Protein AF-A0A524FBG8-F1 (afdb_monomer)

Sequence (102 aa):
MMDGGIIAGANGILPAYAGAKGFAPGICLLAETIPLPMMSLDPRASKALVKILKEYFKIDMAFEELDKKIKEMQGVFDSFKKQADYFMKGAQEDQGPDSYFR

Solvent-accessible surface area (backbone atoms only — not comparable to full-atom values): 6505 Å² total; per-residue (Å²): 130,86,94,75,88,83,65,72,64,67,71,27,50,52,22,53,50,31,37,76,68,69,76,43,86,46,71,73,89,83,62,80,69,83,92,42,98,91,48,95,71,58,49,61,35,51,48,57,54,51,50,52,51,29,64,73,70,65,54,92,76,84,56,66,70,50,51,49,52,41,52,53,52,48,53,53,51,54,51,50,51,53,51,52,52,49,56,58,51,63,66,62,71,76,73,68,86,81,83,81,88,132

Radius of gyration: 23.28 Å; Cα contacts (8 Å, |Δi|>4): 44; chains: 1; bounding box: 42×63×59 Å

Structure (mmCIF, N/CA/C/O backbone):
data_AF-A0A524FBG8-F1
#
_entry.id   AF-A0A524FBG8-F1
#
loop_
_atom_site.group_PDB
_atom_site.id
_atom_site.type_symbol
_atom_site.label_atom_id
_atom_site.label_alt_id
_atom_site.label_comp_id
_atom_site.label_asym_id
_atom_site.label_entity_id
_atom_site.label_seq_id
_atom_site.pdbx_PDB_ins_code
_atom_site.Cartn_x
_atom_site.Cartn_y
_atom_site.Cartn_z
_atom_site.occupancy
_atom_site.B_iso_or_equiv
_atom_site.auth_seq_id
_atom_site.auth_comp_id
_atom_site.auth_asym_id
_atom_site.auth_atom_id
_atom_site.pdbx_PDB_model_num
ATOM 1 N N . MET A 1 1 ? -4.421 6.148 -13.205 1.00 63.94 1 MET A N 1
ATOM 2 C CA . MET A 1 1 ? -2.965 6.347 -13.022 1.00 63.94 1 MET A CA 1
ATOM 3 C C . MET A 1 1 ? -2.781 7.676 -12.306 1.00 63.94 1 MET A C 1
ATOM 5 O O . MET A 1 1 ? -3.729 8.445 -12.295 1.00 63.94 1 MET A O 1
ATOM 9 N N . MET A 1 2 ? -1.646 7.918 -11.648 1.0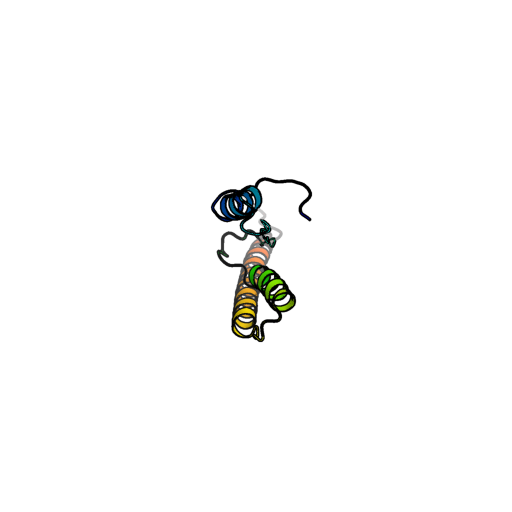0 76.62 2 MET A N 1
ATOM 10 C CA . MET A 1 2 ? -1.381 9.225 -11.034 1.00 76.62 2 MET A CA 1
ATOM 11 C C . MET A 1 2 ? -1.054 10.234 -12.146 1.00 76.62 2 MET A C 1
ATOM 13 O O . MET A 1 2 ? -0.172 9.956 -12.954 1.00 76.62 2 MET A O 1
ATOM 17 N N . ASP A 1 3 ? -1.760 11.367 -12.196 1.00 79.06 3 ASP A N 1
ATOM 18 C CA . ASP A 1 3 ? -1.669 12.338 -13.305 1.00 79.06 3 ASP A CA 1
ATOM 19 C C . ASP A 1 3 ? -0.498 13.336 -13.169 1.00 79.06 3 ASP A C 1
ATOM 21 O O . ASP A 1 3 ? -0.232 14.125 -14.074 1.00 79.06 3 ASP A O 1
ATOM 25 N N . GLY A 1 4 ? 0.239 13.299 -12.053 1.00 82.88 4 GLY A N 1
ATOM 26 C CA . GLY A 1 4 ? 1.438 14.109 -11.828 1.00 82.88 4 GLY A CA 1
ATOM 27 C C . GLY A 1 4 ? 1.993 13.966 -10.409 1.00 82.88 4 GLY A C 1
ATOM 28 O O . GLY A 1 4 ? 1.249 13.667 -9.479 1.00 82.88 4 GLY A O 1
ATOM 29 N N . GLY A 1 5 ? 3.304 14.162 -10.240 1.00 88.50 5 GLY A N 1
ATOM 30 C CA . GLY A 1 5 ? 4.006 14.074 -8.952 1.00 88.50 5 GLY A CA 1
ATOM 31 C C . GLY A 1 5 ? 5.391 13.428 -9.065 1.00 88.50 5 GLY A C 1
ATOM 32 O O . GLY A 1 5 ? 5.721 12.823 -10.083 1.00 88.50 5 GLY A O 1
ATOM 33 N N . ILE A 1 6 ? 6.210 13.557 -8.017 1.00 90.50 6 ILE A N 1
ATOM 34 C CA . ILE A 1 6 ? 7.527 12.907 -7.920 1.00 90.50 6 ILE A CA 1
ATOM 35 C C . ILE A 1 6 ? 7.503 11.937 -6.742 1.00 90.50 6 ILE A C 1
ATOM 37 O O . ILE A 1 6 ? 7.241 12.335 -5.608 1.00 90.50 6 ILE A O 1
ATOM 41 N N . ILE A 1 7 ? 7.817 10.668 -7.006 1.00 93.62 7 ILE A N 1
ATOM 42 C CA . ILE A 1 7 ? 8.015 9.657 -5.963 1.00 93.62 7 ILE A CA 1
ATOM 43 C C . ILE A 1 7 ? 9.498 9.661 -5.591 1.00 93.62 7 ILE A C 1
ATOM 45 O O . ILE A 1 7 ? 10.350 9.316 -6.408 1.00 93.62 7 ILE A O 1
ATOM 49 N N . ALA A 1 8 ? 9.813 10.062 -4.361 1.00 94.19 8 ALA A N 1
ATOM 50 C CA . ALA A 1 8 ? 11.178 10.068 -3.843 1.00 94.19 8 ALA A CA 1
ATOM 51 C C . ALA A 1 8 ? 11.528 8.763 -3.099 1.00 94.19 8 ALA A C 1
ATOM 53 O O . ALA A 1 8 ? 10.658 7.973 -2.727 1.00 94.19 8 ALA A O 1
ATOM 54 N N . GLY A 1 9 ? 12.824 8.547 -2.855 1.00 96.12 9 GLY A N 1
ATOM 55 C CA . GLY A 1 9 ? 13.335 7.388 -2.118 1.00 96.12 9 GLY A CA 1
ATOM 56 C C . GLY A 1 9 ? 13.320 6.086 -2.925 1.00 96.12 9 GLY A C 1
ATOM 57 O O . GLY A 1 9 ? 13.261 6.089 -4.156 1.00 96.12 9 GLY A O 1
ATOM 58 N N . ALA A 1 10 ? 13.383 4.951 -2.222 1.00 95.88 10 ALA A N 1
ATOM 59 C CA . ALA A 1 10 ? 13.477 3.630 -2.849 1.00 95.88 10 ALA A CA 1
ATOM 60 C C . ALA A 1 10 ? 12.300 3.343 -3.798 1.00 95.88 10 ALA A C 1
ATOM 62 O O . ALA A 1 10 ? 12.506 2.820 -4.890 1.00 95.88 10 ALA A O 1
ATOM 63 N N . ASN A 1 11 ? 11.090 3.767 -3.426 1.00 95.12 11 ASN A N 1
ATOM 64 C CA . ASN A 1 11 ? 9.874 3.558 -4.214 1.00 95.12 11 ASN A CA 1
ATOM 65 C C . ASN A 1 11 ? 9.854 4.341 -5.536 1.00 95.12 11 ASN A C 1
ATOM 67 O O . ASN A 1 11 ? 9.085 3.984 -6.420 1.00 95.12 11 ASN A O 1
ATOM 71 N N . GLY A 1 12 ? 10.687 5.374 -5.688 1.00 94.75 12 GLY A N 1
ATOM 72 C CA . GLY A 1 12 ? 10.906 6.045 -6.971 1.00 94.75 12 GLY A CA 1
ATOM 73 C C . GLY A 1 12 ? 12.060 5.428 -7.757 1.00 94.75 12 GLY A C 1
ATOM 74 O O . GLY A 1 12 ? 11.930 5.142 -8.946 1.00 94.75 12 GLY A O 1
ATOM 75 N N . ILE A 1 13 ? 13.186 5.177 -7.080 1.00 95.94 13 ILE A N 1
ATOM 76 C CA . ILE A 1 13 ? 14.423 4.704 -7.719 1.00 95.94 13 ILE A CA 1
ATOM 77 C C . ILE A 1 13 ? 14.266 3.284 -8.270 1.00 95.94 13 ILE A C 1
ATOM 79 O O . ILE A 1 13 ? 14.651 3.032 -9.410 1.00 95.94 13 ILE A O 1
ATOM 83 N N . LEU A 1 14 ? 13.705 2.359 -7.487 1.00 95.69 14 LEU A N 1
ATOM 84 C CA . LEU A 1 14 ? 13.585 0.951 -7.870 1.00 95.69 14 LEU A CA 1
ATOM 85 C C . LEU A 1 14 ? 12.767 0.751 -9.156 1.00 95.69 14 LEU A C 1
ATOM 87 O O . LEU A 1 14 ? 13.306 0.153 -10.089 1.00 95.69 14 LEU A O 1
ATOM 91 N N . PRO A 1 15 ? 11.519 1.253 -9.272 1.00 94.81 15 PRO A N 1
ATOM 92 C CA . PRO A 1 15 ? 10.751 1.079 -10.500 1.00 94.81 15 PRO A CA 1
ATOM 93 C C . PRO A 1 15 ? 11.364 1.839 -11.679 1.00 94.81 15 PRO A C 1
ATOM 95 O O . PRO A 1 15 ? 11.412 1.289 -12.778 1.00 94.81 15 PRO A O 1
ATOM 98 N N . ALA A 1 16 ? 11.893 3.050 -11.470 1.00 93.94 16 ALA A N 1
ATOM 99 C CA . ALA A 1 16 ? 12.543 3.805 -12.541 1.00 93.94 16 ALA A CA 1
ATOM 100 C C . ALA A 1 16 ? 13.757 3.052 -13.106 1.00 93.94 16 ALA A C 1
ATOM 102 O O . ALA A 1 16 ? 13.892 2.909 -14.321 1.00 93.94 16 ALA A O 1
ATOM 103 N N . TYR A 1 17 ? 14.612 2.519 -12.231 1.00 95.75 17 TYR A N 1
ATOM 104 C CA . TYR A 1 17 ? 15.792 1.760 -12.632 1.00 95.75 17 TYR A CA 1
ATOM 105 C C . TYR A 1 17 ? 15.421 0.429 -13.297 1.00 95.75 17 TYR A C 1
ATOM 107 O O . TYR A 1 17 ? 15.933 0.122 -14.374 1.00 95.75 17 TYR A O 1
ATOM 115 N N . ALA A 1 18 ? 14.506 -0.340 -12.698 1.00 96.06 18 ALA A N 1
ATOM 116 C CA . ALA A 1 18 ? 14.061 -1.619 -13.247 1.00 96.06 18 ALA A CA 1
ATOM 117 C C . ALA A 1 18 ? 13.416 -1.458 -14.633 1.00 96.06 18 ALA A C 1
ATOM 119 O O . ALA A 1 18 ? 13.742 -2.219 -15.547 1.00 96.06 18 ALA A O 1
ATOM 120 N N . GLY A 1 19 ? 12.573 -0.432 -14.802 1.00 93.75 19 GLY A N 1
ATOM 121 C CA . GLY A 1 19 ? 11.943 -0.100 -16.077 1.00 93.75 19 GLY A CA 1
ATOM 122 C C . GLY A 1 19 ? 12.953 0.367 -17.126 1.00 93.75 19 GLY A C 1
ATOM 123 O O . GLY A 1 19 ? 12.960 -0.152 -18.238 1.00 93.75 19 GLY A O 1
ATOM 124 N N . ALA A 1 20 ? 13.864 1.279 -16.766 1.00 94.56 20 ALA A N 1
ATOM 125 C CA . ALA A 1 20 ? 14.882 1.799 -17.684 1.00 94.56 20 ALA A CA 1
ATOM 126 C C . ALA A 1 20 ? 15.890 0.732 -18.147 1.00 94.56 20 ALA A C 1
ATOM 128 O O . ALA A 1 20 ? 16.459 0.847 -19.232 1.00 94.56 20 ALA A O 1
ATOM 129 N N . LYS A 1 21 ? 16.134 -0.297 -17.328 1.00 96.19 21 LYS A N 1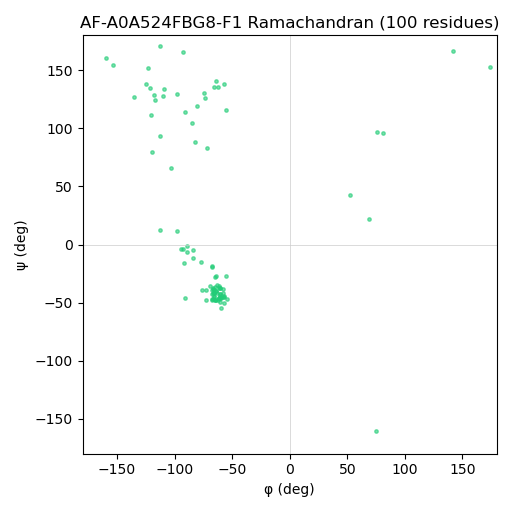
ATOM 130 C CA . LYS A 1 21 ? 17.022 -1.421 -17.663 1.00 96.19 21 LYS A CA 1
ATOM 131 C C . LYS A 1 21 ? 16.304 -2.615 -18.292 1.00 96.19 21 LYS A C 1
ATOM 133 O O . LYS A 1 21 ? 16.975 -3.562 -18.685 1.00 96.19 21 LYS A O 1
ATOM 138 N N . GLY A 1 22 ? 14.976 -2.577 -18.405 1.00 93.69 22 GLY A N 1
ATOM 139 C CA . GLY A 1 22 ? 14.192 -3.676 -18.969 1.00 93.69 22 GLY A CA 1
ATOM 140 C C . GLY A 1 22 ? 14.169 -4.936 -18.098 1.00 93.69 22 GLY A C 1
ATOM 141 O O . GLY A 1 22 ? 13.911 -6.018 -18.615 1.00 93.69 22 GLY A O 1
ATOM 142 N N . PHE A 1 23 ? 14.439 -4.822 -16.793 1.00 93.94 23 PHE A N 1
ATOM 143 C CA . PHE A 1 23 ? 14.398 -5.968 -15.875 1.00 93.94 23 PHE A CA 1
ATOM 144 C C . PHE A 1 23 ? 12.966 -6.372 -15.521 1.00 93.94 23 PHE A C 1
ATOM 146 O O . PHE A 1 23 ? 12.662 -7.557 -15.420 1.00 93.94 23 PHE A O 1
ATOM 153 N N . ALA A 1 24 ? 12.093 -5.385 -15.324 1.00 91.00 24 ALA A N 1
ATOM 154 C CA . ALA A 1 24 ? 10.675 -5.575 -15.049 1.00 91.00 24 ALA A CA 1
ATOM 155 C C . ALA A 1 24 ? 9.899 -4.287 -15.376 1.00 91.00 24 ALA A C 1
ATOM 157 O O . ALA A 1 24 ? 10.498 -3.206 -15.395 1.00 91.00 24 ALA A O 1
ATOM 158 N N . PRO A 1 25 ? 8.570 -4.361 -15.578 1.00 88.12 25 PRO A N 1
ATOM 159 C CA . PRO A 1 25 ? 7.720 -3.177 -15.591 1.00 88.12 25 PRO A CA 1
ATOM 160 C C . PRO A 1 25 ? 7.895 -2.392 -14.283 1.00 88.12 25 PRO A C 1
ATOM 162 O O . PRO A 1 25 ? 7.592 -2.889 -13.199 1.00 88.12 25 PRO A O 1
ATOM 165 N N . GLY A 1 26 ? 8.423 -1.173 -14.382 1.00 91.00 26 GLY A N 1
ATOM 166 C CA . GLY A 1 26 ? 8.685 -0.297 -13.244 1.00 91.00 26 GLY A CA 1
ATOM 167 C C . GLY A 1 26 ? 7.399 0.264 -12.647 1.00 91.00 26 GLY A C 1
ATOM 168 O O . GLY A 1 26 ? 7.005 1.376 -12.985 1.00 91.00 26 GLY A O 1
ATOM 169 N N . ILE A 1 27 ? 6.740 -0.498 -11.775 1.00 91.12 27 ILE A N 1
ATOM 170 C CA . ILE A 1 27 ? 5.451 -0.129 -11.177 1.00 91.12 27 ILE A CA 1
ATOM 171 C C . ILE A 1 27 ? 5.635 0.202 -9.694 1.00 91.12 27 ILE A C 1
ATOM 173 O O . ILE A 1 27 ? 6.271 -0.543 -8.952 1.00 91.12 27 ILE A O 1
ATOM 177 N N . CYS A 1 28 ? 5.032 1.307 -9.257 1.00 93.44 28 CYS A N 1
ATOM 178 C CA . CYS A 1 28 ? 4.884 1.662 -7.849 1.00 93.44 28 CYS A CA 1
ATOM 179 C C . CYS A 1 28 ? 3.393 1.716 -7.504 1.00 93.44 28 CYS A C 1
ATOM 181 O O . CYS A 1 28 ? 2.626 2.376 -8.206 1.00 93.44 28 CYS A O 1
ATOM 183 N N . LEU A 1 29 ? 2.983 1.028 -6.436 1.00 94.56 29 LEU A N 1
ATOM 184 C CA . LEU A 1 29 ? 1.633 1.146 -5.891 1.00 94.56 29 LEU A CA 1
ATOM 185 C C . LEU A 1 29 ? 1.656 2.113 -4.711 1.00 94.56 29 LEU A C 1
ATOM 187 O O . LEU A 1 29 ? 2.464 1.964 -3.796 1.00 94.56 29 LEU A O 1
ATOM 191 N N . LEU A 1 30 ? 0.746 3.079 -4.729 1.00 94.19 30 LEU A N 1
ATOM 192 C CA . LEU A 1 30 ? 0.587 4.074 -3.679 1.00 94.19 30 LEU A CA 1
ATOM 193 C C . LEU A 1 30 ? -0.859 4.048 -3.193 1.00 94.19 30 LEU A C 1
ATOM 195 O O . LEU A 1 30 ? -1.784 3.938 -3.996 1.00 94.19 30 LEU A O 1
ATOM 199 N N . ALA A 1 31 ? -1.037 4.146 -1.880 1.00 93.81 31 ALA A N 1
ATOM 200 C CA . ALA A 1 31 ? -2.330 4.357 -1.252 1.00 93.81 31 ALA A CA 1
ATOM 201 C C . ALA A 1 31 ? -2.260 5.647 -0.442 1.00 93.81 31 ALA A C 1
ATOM 203 O O . ALA A 1 31 ? -1.283 5.883 0.272 1.00 93.81 31 ALA A O 1
ATOM 204 N N . GLU A 1 32 ? -3.288 6.478 -0.570 1.00 90.88 32 GLU A N 1
ATOM 205 C CA . GLU A 1 32 ? -3.435 7.659 0.270 1.00 90.88 32 GLU A CA 1
ATOM 206 C C . GLU A 1 32 ? -3.624 7.232 1.729 1.00 90.88 32 GLU A C 1
ATOM 208 O O . GLU A 1 32 ? -4.297 6.242 2.023 1.00 90.88 32 GLU A O 1
ATOM 213 N N . THR A 1 33 ? -3.006 7.982 2.638 1.00 90.50 33 THR A N 1
ATOM 214 C CA . THR A 1 33 ? -3.065 7.761 4.085 1.00 90.50 33 THR A CA 1
ATOM 215 C C . THR A 1 33 ? -3.590 9.016 4.756 1.00 90.50 33 THR A C 1
ATOM 217 O O . THR A 1 33 ? -3.366 10.126 4.268 1.00 90.50 33 THR A O 1
ATOM 220 N N . ILE A 1 34 ? -4.244 8.861 5.904 1.00 83.25 34 ILE A N 1
ATOM 221 C CA . ILE A 1 34 ? -4.679 10.012 6.698 1.00 83.25 34 ILE A CA 1
ATOM 222 C C . ILE A 1 34 ? -3.476 10.532 7.508 1.00 83.25 34 ILE A C 1
ATOM 224 O O . ILE A 1 34 ? -2.930 9.780 8.319 1.00 83.25 34 ILE A O 1
ATOM 228 N N . PRO A 1 35 ? -3.037 11.792 7.324 1.00 76.06 35 PRO A N 1
ATOM 229 C CA . PRO A 1 35 ? -1.890 12.335 8.040 1.00 76.06 35 PRO A CA 1
ATOM 230 C C . PRO A 1 35 ? -2.323 12.806 9.430 1.00 76.06 35 PRO A C 1
ATOM 232 O O . PRO A 1 35 ? -2.700 13.960 9.629 1.00 76.06 35 PRO A O 1
ATOM 235 N N . LEU A 1 36 ? -2.298 11.900 10.404 1.00 75.00 36 LEU A N 1
ATOM 236 C CA . LEU A 1 36 ? -2.651 12.213 11.786 1.00 75.00 36 LEU A CA 1
ATOM 237 C C . LEU A 1 36 ? -1.405 12.166 12.670 1.00 75.00 36 LEU A C 1
ATOM 239 O O . LEU A 1 36 ? -0.738 11.136 12.695 1.00 75.00 36 LEU A O 1
ATOM 243 N N . PRO A 1 37 ? -1.117 13.216 13.465 1.00 68.50 37 PRO A N 1
ATOM 244 C CA . PRO A 1 37 ? 0.079 13.271 14.315 1.00 68.50 37 PRO A CA 1
ATOM 245 C C . PRO A 1 37 ? 0.222 12.087 15.283 1.00 68.50 37 PRO A C 1
ATOM 247 O O . PRO A 1 37 ? 1.325 11.733 15.683 1.00 68.50 37 PRO A O 1
ATOM 250 N N . MET A 1 38 ? -0.903 11.478 15.660 1.00 69.56 38 MET A N 1
ATOM 251 C CA . MET A 1 38 ? -0.988 10.368 16.613 1.00 69.56 38 MET A CA 1
ATOM 252 C C . MET A 1 38 ? -1.000 8.987 15.946 1.00 69.56 38 MET A C 1
ATOM 254 O O . MET A 1 38 ? -1.008 7.976 16.645 1.00 69.56 38 MET A O 1
ATOM 258 N N . MET A 1 39 ? -1.020 8.922 14.610 1.00 69.94 39 MET A N 1
ATOM 259 C CA . MET A 1 39 ? -0.975 7.668 13.862 1.00 69.94 39 MET A CA 1
ATOM 260 C C . MET A 1 39 ? 0.231 7.637 12.940 1.00 69.94 39 MET A C 1
ATOM 262 O O . MET A 1 39 ? 0.295 8.325 11.928 1.00 69.94 39 MET A O 1
ATOM 266 N N . SER A 1 40 ? 1.169 6.758 13.273 1.00 73.50 40 SER A N 1
ATOM 267 C CA . SER A 1 40 ? 2.284 6.397 12.400 1.00 73.50 40 SER A CA 1
ATOM 268 C C . SER A 1 40 ? 1.920 5.312 11.382 1.00 73.50 40 SER A C 1
ATOM 270 O O . SER A 1 40 ? 2.696 5.047 10.468 1.00 73.50 40 SER A O 1
ATOM 272 N N . LEU A 1 41 ? 0.763 4.660 11.542 1.00 83.12 41 LEU A N 1
ATOM 273 C CA . LEU A 1 41 ? 0.358 3.486 10.773 1.00 83.12 41 LEU A CA 1
ATOM 274 C C . LEU A 1 41 ? -1.097 3.603 10.315 1.00 83.12 41 LEU A C 1
ATOM 276 O O . LEU A 1 41 ? -1.995 3.754 11.139 1.00 83.12 41 LEU A O 1
ATOM 280 N N . ASP A 1 42 ? -1.315 3.427 9.010 1.00 90.50 42 ASP A N 1
ATOM 281 C CA . ASP A 1 42 ? -2.637 3.275 8.397 1.00 90.50 42 ASP A CA 1
ATOM 282 C C . ASP A 1 42 ? -2.801 1.842 7.838 1.00 90.50 42 ASP A C 1
ATOM 284 O O . ASP A 1 42 ? -2.396 1.529 6.705 1.00 90.50 42 ASP A O 1
ATOM 288 N N . PRO A 1 43 ? -3.369 0.912 8.630 1.00 92.88 43 PRO A N 1
ATOM 289 C CA . PRO A 1 43 ? -3.634 -0.446 8.176 1.00 92.88 43 PRO A CA 1
ATOM 290 C C . PRO A 1 43 ? -4.716 -0.513 7.086 1.00 92.88 43 PRO A C 1
ATOM 292 O O . PRO A 1 43 ? -4.747 -1.502 6.351 1.00 92.88 43 PRO A O 1
ATOM 295 N N . ARG A 1 44 ? -5.573 0.510 6.918 1.00 92.81 44 ARG A N 1
ATOM 296 C CA . ARG A 1 44 ? -6.564 0.542 5.824 1.00 92.81 44 ARG A CA 1
ATOM 297 C C . ARG A 1 44 ? -5.877 0.796 4.489 1.00 92.81 44 ARG A C 1
ATOM 299 O O . ARG A 1 44 ? -6.108 0.031 3.550 1.00 92.81 44 ARG A O 1
ATOM 306 N N . ALA A 1 45 ? -4.996 1.795 4.431 1.00 94.56 45 ALA A N 1
ATOM 307 C CA . ALA A 1 45 ? -4.173 2.073 3.254 1.00 94.56 45 ALA A CA 1
ATOM 308 C C . ALA A 1 45 ? -3.339 0.840 2.867 1.00 94.56 45 ALA A C 1
ATOM 310 O O . ALA A 1 45 ? -3.333 0.410 1.712 1.00 94.56 45 ALA A O 1
ATOM 311 N N . SER A 1 46 ? -2.726 0.189 3.860 1.00 94.56 46 SER A N 1
ATOM 312 C CA . SER A 1 46 ? -1.953 -1.041 3.647 1.00 94.56 46 SER A CA 1
ATOM 313 C C . SER A 1 46 ? -2.822 -2.183 3.098 1.00 94.56 46 SER A C 1
ATOM 315 O O . SER A 1 46 ? -2.444 -2.837 2.124 1.00 94.56 46 SER A O 1
A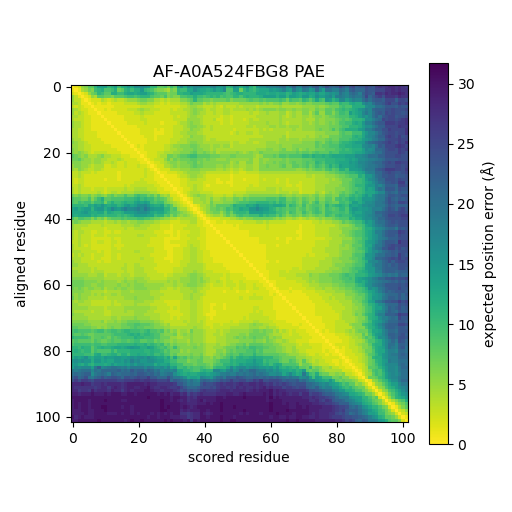TOM 317 N N . LYS A 1 47 ? -4.016 -2.409 3.669 1.00 96.12 47 LYS A N 1
ATOM 318 C CA . LYS A 1 47 ? -4.949 -3.448 3.202 1.00 96.12 47 LYS A CA 1
ATOM 319 C C . LYS A 1 47 ? -5.386 -3.223 1.752 1.00 96.12 47 LYS A C 1
ATOM 321 O O . LYS A 1 47 ? -5.512 -4.199 1.014 1.00 96.12 47 LYS A O 1
ATOM 326 N N . ALA A 1 48 ? -5.589 -1.973 1.330 1.00 96.12 48 ALA A N 1
ATOM 327 C CA . ALA A 1 48 ? -5.946 -1.652 -0.052 1.00 96.12 48 ALA A CA 1
ATOM 328 C C . ALA A 1 48 ? -4.864 -2.114 -1.044 1.00 96.12 48 ALA A C 1
ATOM 330 O O . ALA A 1 48 ? -5.182 -2.769 -2.038 1.00 96.12 48 ALA A O 1
ATOM 331 N N . LEU A 1 49 ? -3.589 -1.864 -0.730 1.00 96.56 49 LEU A N 1
ATOM 332 C CA . LEU A 1 49 ? -2.461 -2.319 -1.548 1.00 96.56 49 LEU A CA 1
ATOM 333 C C . LEU A 1 49 ? -2.358 -3.847 -1.583 1.00 96.56 49 LEU A C 1
ATOM 335 O O . LEU A 1 49 ? -2.252 -4.439 -2.657 1.00 96.56 49 LEU A O 1
ATOM 339 N N . VAL A 1 50 ? -2.437 -4.500 -0.419 1.00 96.31 50 VAL A N 1
ATOM 340 C CA . VAL A 1 50 ? -2.340 -5.967 -0.330 1.00 96.31 50 VAL A CA 1
ATOM 341 C C . VAL A 1 50 ? -3.498 -6.641 -1.062 1.00 96.31 50 VAL A C 1
ATOM 343 O O . VAL A 1 50 ? -3.288 -7.670 -1.695 1.00 96.31 50 VAL A O 1
ATOM 346 N N . LYS A 1 51 ? -4.705 -6.062 -1.047 1.00 96.94 51 LYS A N 1
ATOM 347 C CA . LYS A 1 51 ? -5.848 -6.584 -1.808 1.00 96.94 51 LYS A CA 1
ATOM 348 C C . LYS A 1 51 ? -5.571 -6.612 -3.313 1.00 96.94 51 LYS A C 1
ATOM 350 O O . LYS A 1 51 ? -5.805 -7.642 -3.940 1.00 96.94 51 LYS A O 1
ATOM 355 N N . ILE A 1 52 ? -5.016 -5.534 -3.866 1.00 96.19 52 ILE A N 1
ATOM 356 C CA . ILE A 1 52 ? -4.641 -5.471 -5.288 1.00 96.19 52 ILE A CA 1
ATOM 357 C C . ILE A 1 52 ? -3.584 -6.535 -5.605 1.00 96.19 52 ILE A C 1
ATOM 359 O O . ILE A 1 52 ? -3.722 -7.273 -6.578 1.00 96.19 52 ILE A O 1
ATOM 363 N N . LEU A 1 53 ? -2.552 -6.657 -4.764 1.00 95.88 53 LEU A N 1
ATOM 364 C CA . LEU A 1 53 ? -1.497 -7.659 -4.945 1.00 95.88 53 LEU A CA 1
ATOM 365 C C . LEU A 1 53 ? -2.042 -9.089 -4.850 1.00 95.88 53 LEU A C 1
ATOM 367 O O . LEU A 1 53 ? -1.680 -9.935 -5.665 1.00 95.88 53 LEU A O 1
ATOM 371 N N . LYS A 1 54 ? -2.944 -9.348 -3.897 1.00 96.69 54 LYS A N 1
ATOM 372 C CA . LYS A 1 54 ? -3.618 -10.637 -3.731 1.00 96.69 54 LYS A CA 1
ATOM 373 C C . LYS A 1 54 ? -4.362 -11.030 -5.004 1.00 96.69 54 LYS A C 1
ATOM 375 O O . LYS A 1 54 ? -4.193 -12.148 -5.481 1.00 96.69 54 LYS A O 1
ATOM 380 N N . GLU A 1 55 ? -5.171 -10.123 -5.545 1.00 96.94 55 GLU A N 1
ATOM 381 C CA . GLU A 1 55 ? -5.958 -10.360 -6.760 1.00 96.94 55 GLU A CA 1
ATOM 382 C C . GLU A 1 55 ? -5.055 -10.546 -7.987 1.00 96.94 55 GLU A C 1
ATOM 384 O O . GLU A 1 55 ? -5.240 -11.495 -8.750 1.00 96.94 55 GLU A O 1
ATOM 389 N N . TYR A 1 56 ? -4.037 -9.695 -8.139 1.00 95.19 56 TYR A N 1
ATOM 390 C CA . TYR A 1 56 ? -3.111 -9.732 -9.271 1.00 95.19 56 TYR A CA 1
ATOM 391 C C . TYR A 1 56 ? -2.280 -11.022 -9.312 1.00 95.19 56 TYR A C 1
ATOM 393 O O . TYR A 1 56 ? -2.189 -11.676 -10.351 1.00 95.19 56 TYR A O 1
ATOM 401 N N . PHE A 1 57 ? -1.704 -11.418 -8.176 1.00 96.19 57 PHE A N 1
ATOM 402 C CA . PHE A 1 57 ? -0.872 -12.619 -8.072 1.00 96.19 57 PHE A CA 1
ATOM 403 C C . PHE A 1 57 ? -1.665 -13.887 -7.737 1.00 96.19 57 PHE A C 1
ATOM 405 O O . PHE A 1 57 ? -1.075 -14.962 -7.654 1.00 96.19 57 PHE A O 1
ATOM 412 N N . LYS A 1 58 ? -2.989 -13.779 -7.560 1.00 97.12 58 LYS A N 1
ATOM 413 C CA . LYS A 1 58 ? -3.876 -14.879 -7.143 1.00 97.12 58 LYS A CA 1
ATOM 414 C C . LYS A 1 58 ? -3.378 -15.582 -5.875 1.00 97.12 58 LYS A C 1
ATOM 416 O O . LYS A 1 58 ? -3.385 -16.807 -5.787 1.00 97.12 58 LYS A O 1
ATOM 421 N N . ILE A 1 59 ? -2.918 -14.795 -4.905 1.00 97.44 59 ILE A N 1
ATOM 422 C CA . ILE A 1 59 ? -2.400 -15.307 -3.634 1.00 97.44 59 ILE A CA 1
ATOM 423 C C . ILE A 1 59 ? -3.580 -15.763 -2.776 1.00 97.44 59 ILE A C 1
ATOM 425 O O . ILE A 1 59 ? -4.529 -15.004 -2.564 1.00 97.44 59 ILE A O 1
ATOM 429 N N . ASP A 1 60 ? -3.505 -16.978 -2.240 1.00 96.25 60 ASP A N 1
ATOM 430 C CA . ASP A 1 60 ? -4.428 -17.410 -1.198 1.0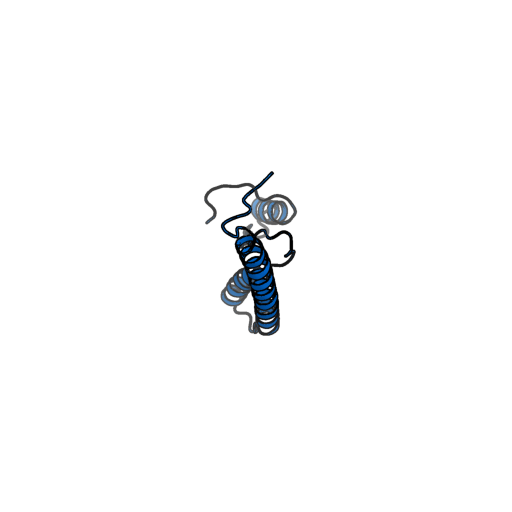0 96.25 60 ASP A CA 1
ATOM 431 C C . ASP A 1 60 ? -3.913 -16.954 0.168 1.00 96.25 60 ASP A C 1
ATOM 433 O O . ASP A 1 60 ? -2.926 -17.456 0.700 1.00 96.25 60 ASP A O 1
ATOM 437 N N . MET A 1 61 ? -4.548 -15.915 0.694 1.00 94.12 61 MET A N 1
ATOM 438 C CA . MET A 1 61 ? -4.255 -15.357 2.006 1.00 94.12 61 MET A CA 1
ATOM 439 C C . MET A 1 61 ? -5.496 -14.677 2.553 1.00 94.12 61 MET A C 1
ATOM 441 O O . MET A 1 61 ? -6.329 -14.177 1.792 1.00 94.12 61 MET A O 1
ATOM 445 N N . ALA A 1 62 ? -5.597 -14.577 3.865 1.00 96.06 62 ALA A N 1
ATOM 446 C CA . ALA A 1 62 ? -6.689 -13.876 4.507 1.00 96.06 62 ALA A CA 1
ATOM 447 C C . ALA A 1 62 ? -6.196 -12.597 5.213 1.00 96.06 62 ALA A C 1
ATOM 449 O O . ALA A 1 62 ? -5.002 -12.284 5.203 1.00 96.06 62 ALA A O 1
ATOM 450 N N . PHE A 1 63 ? -7.131 -11.766 5.677 1.00 96.94 63 PHE A N 1
ATOM 451 C CA . PHE A 1 63 ? -6.858 -10.391 6.121 1.00 96.94 63 PHE A CA 1
ATOM 452 C C . PHE A 1 63 ? -7.061 -10.185 7.626 1.00 96.94 63 PHE A C 1
ATOM 454 O O . PHE A 1 63 ? -7.077 -9.042 8.073 1.00 96.94 63 PHE A O 1
ATOM 461 N N . GLU A 1 64 ? -7.199 -11.249 8.413 1.00 97.25 64 GLU A N 1
ATOM 462 C CA . GLU A 1 64 ? -7.626 -11.211 9.817 1.00 97.25 64 GLU A CA 1
ATOM 463 C C . GLU A 1 64 ? -6.765 -10.271 10.665 1.00 97.25 64 GLU A C 1
ATOM 465 O O . GLU A 1 64 ? -7.297 -9.426 11.383 1.00 97.25 64 GLU A O 1
ATOM 470 N N . GLU A 1 65 ? -5.440 -10.360 10.540 1.00 94.75 65 GLU A N 1
ATOM 471 C CA . GLU A 1 65 ? -4.508 -9.509 11.292 1.00 94.75 65 GLU A CA 1
ATOM 472 C C . GLU A 1 65 ? -4.590 -8.035 10.869 1.00 94.75 65 GLU A C 1
ATOM 474 O O . GLU A 1 65 ? -4.553 -7.132 11.708 1.00 94.75 65 GLU A O 1
ATOM 479 N N . LEU A 1 66 ? -4.754 -7.768 9.568 1.00 94.69 66 LEU A N 1
ATOM 480 C CA . LEU A 1 66 ? -4.978 -6.408 9.068 1.00 94.69 66 LEU A CA 1
ATOM 481 C C . LEU A 1 66 ? -6.323 -5.864 9.566 1.00 94.69 66 LEU A C 1
ATOM 483 O O . LEU A 1 66 ? -6.396 -4.718 10.002 1.00 94.69 66 LEU A O 1
ATOM 487 N N . ASP A 1 67 ? -7.367 -6.689 9.567 1.00 96.19 67 ASP A N 1
ATOM 488 C CA . ASP A 1 67 ? -8.700 -6.325 10.046 1.00 96.19 67 ASP A CA 1
ATOM 489 C C . ASP A 1 67 ? -8.735 -6.059 11.546 1.00 96.19 67 ASP A C 1
ATOM 491 O O . ASP A 1 67 ? -9.397 -5.117 11.994 1.00 96.19 67 ASP A O 1
ATOM 495 N N . LYS A 1 68 ? -7.979 -6.828 12.326 1.00 95.94 68 LYS A N 1
ATOM 496 C CA . LYS A 1 68 ? -7.789 -6.573 13.752 1.00 95.94 68 LYS A CA 1
ATOM 497 C C . LYS A 1 68 ? -7.139 -5.207 13.985 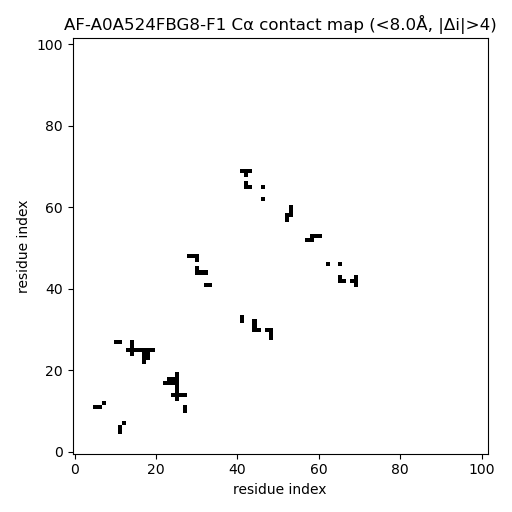1.00 95.94 68 LYS A C 1
ATOM 499 O O . LYS A 1 68 ? -7.700 -4.399 14.724 1.00 95.94 68 LYS A O 1
ATOM 504 N N . LYS A 1 69 ? -6.045 -4.894 13.281 1.00 93.50 69 LYS A N 1
ATOM 505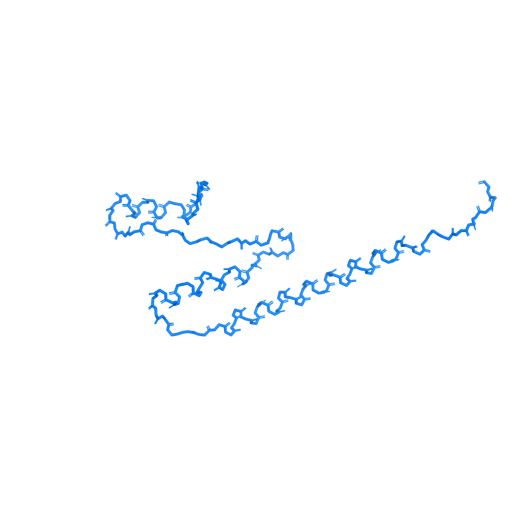 C CA . LYS A 1 69 ? -5.384 -3.579 13.377 1.00 93.50 69 LYS A CA 1
ATOM 506 C C . LYS A 1 69 ? -6.292 -2.426 12.946 1.00 93.50 69 LYS A C 1
ATOM 508 O O . LYS A 1 69 ? -6.257 -1.357 13.547 1.00 93.50 69 LYS A O 1
ATOM 513 N N . ILE A 1 70 ? -7.142 -2.630 11.937 1.00 93.25 70 ILE A N 1
ATOM 514 C CA . ILE A 1 70 ? -8.133 -1.625 11.522 1.00 93.25 70 ILE A CA 1
ATOM 515 C C . ILE A 1 70 ? -9.155 -1.358 12.638 1.00 93.25 70 ILE A C 1
ATOM 517 O O . ILE A 1 70 ? -9.539 -0.205 12.848 1.00 93.25 70 ILE A O 1
ATOM 521 N N . LYS A 1 71 ? -9.597 -2.394 13.360 1.00 93.56 71 LYS A N 1
ATOM 522 C CA . LYS A 1 71 ? -10.514 -2.238 14.502 1.00 93.56 71 LYS A CA 1
ATOM 523 C C . LYS A 1 71 ? -9.847 -1.525 15.677 1.00 93.56 71 LYS A C 1
ATOM 525 O O . LYS A 1 71 ? -10.455 -0.629 16.253 1.00 93.56 71 LYS A O 1
ATOM 530 N N . GLU A 1 72 ? -8.604 -1.877 15.995 1.00 90.38 72 GLU A N 1
ATOM 531 C CA . GLU A 1 72 ? -7.808 -1.193 17.026 1.00 90.38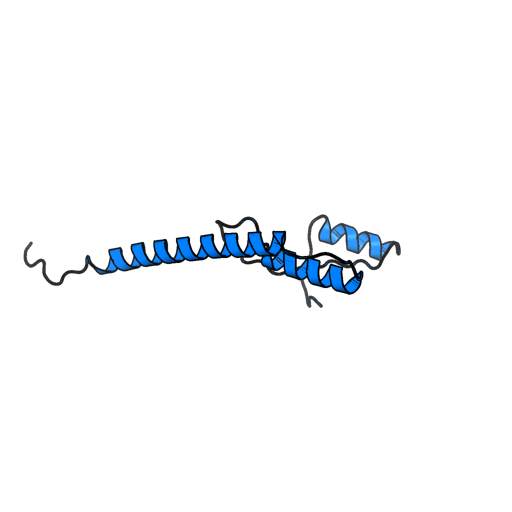 72 GLU A CA 1
ATOM 532 C C . GLU A 1 72 ? -7.658 0.299 16.697 1.00 90.38 72 GLU A C 1
ATOM 534 O O . GLU A 1 72 ? -7.933 1.154 17.538 1.00 90.38 72 GLU A O 1
ATOM 539 N N . MET A 1 73 ? -7.340 0.614 15.437 1.00 88.50 73 MET A N 1
ATOM 540 C CA . MET A 1 73 ? -7.268 1.985 14.932 1.00 88.50 73 MET A CA 1
ATOM 541 C C . MET A 1 73 ? -8.598 2.742 15.103 1.00 88.50 73 MET A C 1
ATOM 543 O O . MET A 1 73 ? -8.602 3.902 15.509 1.00 88.50 73 MET A O 1
ATOM 547 N N . GLN A 1 74 ? -9.738 2.095 14.835 1.00 87.75 74 GLN A N 1
ATOM 548 C CA . GLN A 1 74 ? -11.057 2.704 15.037 1.00 87.75 74 GLN A CA 1
ATOM 549 C C . GLN A 1 74 ? -11.334 3.006 16.517 1.00 87.75 74 GLN A C 1
ATOM 551 O O . GLN A 1 74 ? -11.839 4.080 16.832 1.00 87.75 74 GLN A O 1
ATOM 556 N N . GLY A 1 75 ? -10.945 2.110 17.427 1.00 86.19 75 GLY A N 1
ATOM 557 C CA . GLY A 1 75 ? -11.079 2.349 18.866 1.00 86.19 75 GLY A CA 1
ATOM 558 C C . GLY A 1 75 ? -10.284 3.569 19.342 1.00 86.19 75 GLY A C 1
ATOM 559 O O . GLY A 1 75 ? -10.774 4.349 20.161 1.00 86.19 75 GLY A O 1
ATOM 560 N N . VAL A 1 76 ? -9.091 3.785 18.777 1.00 84.44 76 VAL A N 1
ATOM 561 C CA . VAL A 1 76 ? -8.281 4.982 19.046 1.00 84.44 76 VAL A CA 1
ATOM 562 C C . VAL A 1 76 ? -9.024 6.246 18.601 1.00 84.44 76 VAL A C 1
ATOM 564 O O . VAL A 1 76 ? -9.162 7.180 19.393 1.00 84.44 76 VAL A O 1
ATOM 567 N N . PHE A 1 77 ? -9.583 6.261 17.388 1.00 84.62 77 PHE A N 1
ATOM 568 C CA . PHE A 1 77 ? -10.385 7.389 16.899 1.00 84.62 77 PHE A CA 1
ATOM 569 C C . PHE A 1 77 ? -11.579 7.714 17.790 1.00 84.62 77 PHE A C 1
ATOM 571 O O . PHE A 1 77 ? -11.814 8.880 18.116 1.00 84.62 77 PHE A O 1
ATOM 578 N N . ASP A 1 78 ? -12.315 6.690 18.208 1.00 87.62 78 ASP A N 1
ATOM 579 C CA . ASP A 1 78 ? -13.501 6.867 19.037 1.00 87.62 78 ASP A CA 1
ATOM 580 C C . ASP A 1 78 ? -13.135 7.440 20.414 1.00 87.62 78 ASP A C 1
ATOM 582 O O . ASP A 1 78 ? -13.860 8.278 20.957 1.00 87.62 78 ASP A O 1
ATOM 586 N N . SER A 1 79 ? -11.990 7.029 20.971 1.00 85.31 79 SER A N 1
ATOM 587 C CA . SER A 1 79 ? -11.483 7.556 22.242 1.00 85.31 79 SER A CA 1
ATOM 588 C C . SER A 1 79 ? -11.109 9.040 22.141 1.00 85.31 79 SER A C 1
ATOM 590 O O . SER A 1 79 ? -11.505 9.831 22.999 1.00 85.31 79 SER A O 1
ATOM 592 N N . PHE A 1 80 ? -10.460 9.445 21.044 1.00 83.31 80 PHE A N 1
ATOM 593 C CA . PHE A 1 80 ? -10.127 10.845 20.793 1.00 83.31 80 PHE A CA 1
ATOM 594 C C . PHE A 1 80 ? -11.355 11.706 20.574 1.00 83.31 80 PHE A C 1
ATOM 596 O O . PHE A 1 80 ? -11.430 12.804 21.120 1.00 83.31 80 PHE A O 1
ATOM 603 N N . LYS A 1 81 ? -12.336 11.209 19.818 1.00 86.00 81 LYS A N 1
ATOM 604 C CA . LYS A 1 81 ? -13.585 11.935 19.598 1.00 86.00 81 LYS A CA 1
ATOM 605 C C . LYS A 1 81 ? -14.295 12.210 20.923 1.00 86.00 81 LYS A C 1
ATOM 607 O O . LYS A 1 81 ? -14.665 13.346 21.184 1.00 86.00 81 LYS A O 1
ATOM 612 N N . LYS A 1 82 ? -14.392 11.205 21.800 1.00 87.44 82 LYS A N 1
ATOM 613 C CA . LYS A 1 82 ? -14.969 11.373 23.144 1.00 87.44 82 LYS A CA 1
ATOM 614 C C . LYS A 1 82 ? -14.203 12.392 23.985 1.00 87.44 82 LYS A C 1
ATOM 616 O O . LYS A 1 82 ? -14.825 13.195 24.671 1.00 87.44 82 LYS A O 1
ATOM 621 N N . GLN A 1 83 ? -12.872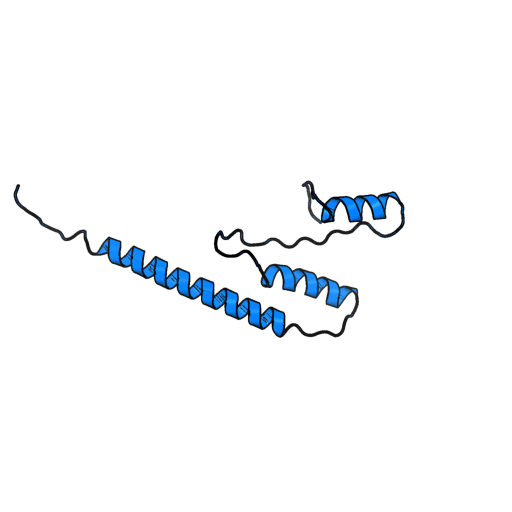 12.360 23.939 1.00 83.25 83 GLN A N 1
ATOM 622 C CA . GLN A 1 83 ? -12.038 13.306 24.674 1.00 83.25 83 GLN A CA 1
ATOM 623 C C . GLN A 1 83 ? -12.215 14.738 24.144 1.00 83.25 83 GLN A C 1
ATOM 625 O O . GLN A 1 83 ? -12.407 15.658 24.934 1.00 83.25 83 GLN A O 1
ATOM 630 N N . ALA A 1 84 ? -12.217 14.927 22.823 1.00 83.12 84 ALA A N 1
ATOM 631 C CA . ALA A 1 84 ? -12.477 16.218 22.194 1.00 83.12 84 ALA A CA 1
ATOM 632 C C . ALA A 1 84 ? -13.882 16.741 22.5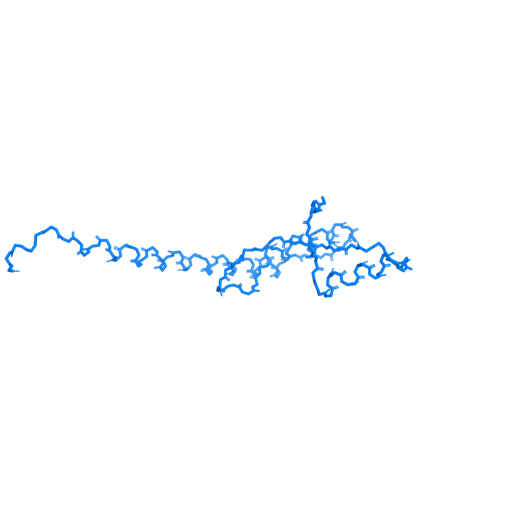32 1.00 83.12 84 ALA A C 1
ATOM 634 O O . ALA A 1 84 ? -14.017 17.887 22.951 1.00 83.12 84 ALA A O 1
ATOM 635 N N . ASP A 1 85 ? -14.909 15.893 22.438 1.00 83.50 85 ASP A N 1
ATOM 636 C CA . ASP A 1 85 ? -16.288 16.245 22.789 1.00 83.50 85 ASP A CA 1
ATOM 637 C C . ASP A 1 85 ? -16.413 16.644 24.271 1.00 83.50 85 ASP A C 1
ATOM 639 O O . ASP A 1 85 ? -17.148 17.575 24.598 1.00 83.50 85 ASP A O 1
ATOM 643 N N . TYR A 1 86 ? -15.679 15.976 25.170 1.00 81.50 86 TYR A N 1
ATOM 644 C CA . TYR A 1 86 ? -15.635 16.316 26.596 1.00 81.50 86 TYR A CA 1
ATOM 645 C C . TYR A 1 86 ? -15.009 17.697 26.841 1.00 81.50 86 TYR A C 1
ATOM 647 O O . TYR A 1 86 ? -15.597 18.517 27.544 1.00 81.50 86 TYR A O 1
ATOM 655 N N . PHE A 1 87 ? -13.860 17.992 26.224 1.00 76.81 87 PHE A N 1
ATOM 656 C CA . PHE A 1 87 ? -13.216 19.306 26.348 1.00 76.81 87 PHE A CA 1
ATOM 657 C C . PHE A 1 87 ? -14.045 20.433 25.722 1.00 76.81 87 PHE A C 1
ATOM 659 O O . PHE A 1 87 ? -14.140 21.515 26.296 1.00 76.81 87 PHE A O 1
ATOM 666 N N . MET A 1 88 ? -14.683 20.177 24.578 1.00 73.88 88 MET A N 1
ATOM 667 C CA . MET A 1 88 ? -15.533 21.159 23.901 1.00 73.88 88 MET A CA 1
ATOM 668 C C . MET A 1 88 ? -16.822 21.451 24.678 1.00 73.88 88 MET A C 1
ATOM 670 O O . MET A 1 88 ? -17.261 22.597 24.702 1.00 73.88 88 MET A O 1
ATOM 674 N N . LYS A 1 89 ? -17.411 20.449 25.346 1.00 70.25 89 LYS A N 1
ATOM 675 C CA . LYS A 1 89 ? -18.573 20.655 26.225 1.00 70.25 89 LYS A CA 1
ATOM 676 C C . LYS A 1 89 ? -18.206 21.361 27.531 1.00 70.25 89 LYS A C 1
ATOM 678 O O . LYS A 1 89 ? -18.937 22.253 27.942 1.00 70.25 89 LYS A O 1
ATOM 683 N N . GLY A 1 90 ? -17.061 21.034 28.136 1.00 56.75 90 GLY A N 1
ATOM 684 C CA . GLY A 1 90 ? -16.583 21.702 29.354 1.00 56.75 90 GLY A CA 1
ATOM 685 C C . GLY A 1 90 ? -16.254 23.190 29.164 1.00 56.75 90 GLY A C 1
ATOM 686 O O . GLY A 1 90 ? -16.396 23.968 30.097 1.00 56.75 90 GLY A O 1
ATOM 687 N N . ALA A 1 91 ? -15.879 23.613 27.952 1.00 54.84 91 ALA A N 1
ATOM 688 C CA . ALA A 1 91 ? -15.656 25.025 27.626 1.00 54.84 91 ALA A CA 1
ATOM 689 C C . ALA A 1 91 ? -16.956 25.830 27.418 1.00 54.84 91 ALA A C 1
ATOM 691 O O . ALA A 1 91 ? -16.918 27.059 27.397 1.00 54.84 91 ALA A O 1
ATOM 692 N N . GLN A 1 92 ? -18.099 25.159 27.237 1.00 52.47 92 GLN A N 1
ATOM 693 C CA . GLN A 1 92 ? -19.380 25.801 26.935 1.00 52.47 92 GLN A CA 1
ATOM 694 C C . GLN A 1 92 ? -20.214 26.118 28.189 1.00 52.47 92 GLN A C 1
ATOM 696 O O . GLN A 1 92 ? -21.131 26.931 28.106 1.00 52.47 92 GLN A O 1
ATOM 701 N N . GLU A 1 93 ? -19.895 25.520 29.343 1.00 51.84 93 GLU A N 1
ATOM 702 C CA . GLU A 1 93 ? -20.635 25.722 30.602 1.00 51.84 93 GLU A CA 1
ATOM 703 C C . GLU A 1 93 ? -20.125 26.903 31.454 1.00 51.84 93 GLU A C 1
ATOM 705 O O . GLU A 1 93 ? -20.795 27.278 32.411 1.00 51.84 93 GLU A O 1
ATOM 710 N N . ASP A 1 94 ? -19.014 27.554 31.081 1.00 51.22 94 ASP A N 1
ATOM 711 C CA . ASP A 1 94 ? -18.413 28.662 31.858 1.00 51.22 94 ASP A CA 1
ATOM 712 C C . ASP A 1 94 ? -18.793 30.075 31.355 1.00 51.22 94 ASP A C 1
ATOM 714 O O . ASP A 1 94 ? -18.235 31.082 31.788 1.00 51.22 94 ASP A O 1
ATOM 718 N N . GLN A 1 95 ? -19.776 30.185 30.453 1.00 49.84 95 GLN A N 1
ATOM 719 C CA . GLN A 1 95 ? -20.450 31.457 30.148 1.00 49.84 95 GLN A CA 1
ATOM 720 C C . GLN A 1 95 ? -21.821 31.493 30.825 1.00 49.84 95 GLN A C 1
ATOM 722 O O . GLN A 1 95 ? -22.868 31.491 30.177 1.00 49.84 95 GLN A O 1
ATOM 727 N N . GLY A 1 96 ? -21.810 31.503 32.158 1.00 48.44 96 GLY A N 1
ATOM 728 C CA . GLY A 1 96 ? -22.994 31.861 32.930 1.00 48.44 96 GLY A CA 1
ATOM 729 C C . GLY A 1 96 ? -23.408 33.309 32.622 1.00 48.44 96 GLY A C 1
ATOM 730 O O . GLY A 1 96 ? -22.538 34.184 32.562 1.00 48.44 96 GLY A O 1
ATOM 731 N N . PRO A 1 97 ? -24.707 33.596 32.414 1.00 58.44 97 PRO A N 1
ATOM 732 C CA . PRO A 1 97 ? -25.184 34.966 32.429 1.00 58.44 97 PRO A CA 1
ATOM 733 C C . PRO A 1 97 ? -25.018 35.495 33.858 1.00 58.44 97 PRO A C 1
ATOM 735 O O . PRO A 1 97 ? -25.361 34.809 34.816 1.00 58.44 97 PRO A O 1
ATOM 738 N N . ASP A 1 98 ? -24.507 36.715 33.973 1.00 57.38 98 ASP A N 1
ATOM 739 C CA . ASP A 1 98 ? -24.472 37.528 35.190 1.00 57.38 98 ASP A CA 1
ATOM 740 C C . ASP A 1 98 ? -23.367 37.250 36.222 1.00 57.38 98 ASP A C 1
ATOM 742 O O . ASP A 1 98 ? -23.518 36.526 37.201 1.00 57.38 98 ASP A O 1
ATOM 746 N N . SER A 1 99 ? -22.298 38.039 36.099 1.00 52.97 99 SER A N 1
ATOM 747 C CA . SER A 1 99 ? -21.560 38.567 37.248 1.00 52.97 99 SER A CA 1
ATOM 748 C C . SER A 1 99 ? -21.625 40.096 37.195 1.00 52.97 99 SER A C 1
ATOM 750 O O . SER A 1 99 ? -20.709 40.773 36.728 1.00 52.97 99 SER A O 1
ATOM 752 N N . TYR A 1 100 ? -22.761 40.632 37.645 1.00 60.56 100 TYR A N 1
ATOM 753 C CA . TYR A 1 100 ? -22.944 42.036 38.008 1.00 60.56 100 TYR A CA 1
ATOM 754 C C . TYR A 1 100 ? -21.913 42.433 39.092 1.00 60.56 100 TYR A C 1
ATOM 756 O O . TYR A 1 100 ? -21.742 41.700 40.060 1.00 60.56 100 TYR A O 1
ATOM 764 N N . PHE A 1 101 ? -21.310 43.624 38.967 1.00 48.94 101 PHE A N 1
ATOM 765 C CA . PHE A 1 101 ? -20.382 44.292 39.910 1.00 48.94 101 PHE A CA 1
ATOM 766 C C . PHE A 1 101 ? -18.923 43.788 39.985 1.00 48.94 101 PHE A C 1
ATOM 768 O O . PHE A 1 101 ? -18.596 42.949 40.819 1.00 48.94 101 PHE A O 1
ATOM 775 N N . ARG A 1 102 ? -18.003 44.453 39.268 1.00 46.06 102 ARG A N 1
ATOM 776 C CA . ARG A 1 102 ? -16.985 45.394 39.807 1.00 46.06 102 ARG A CA 1
ATOM 777 C C . ARG A 1 102 ? -15.959 45.792 38.753 1.00 46.06 102 ARG A C 1
ATOM 779 O O . ARG A 1 102 ? -15.510 44.904 38.004 1.00 46.06 102 ARG A O 1
#

Foldseek 3Di:
DDPDDADDDPLRCVLVVCCVVVVDNSDHDFFDDDDDPPDPDDLVSVVVVVVVVCVVVVDPDDCVVSVVVNVVVVVVVVVVVVVVVVVVVVVVPPPDPDPPDD

Mean predicted aligned error: 9.62 Å

Secondary structure (DSSP, 8-state):
---S----SHHHHHHHHHHHTTSS------------TT-S--HHHHHHHHHHHHHHHT-----HHHHHHHHHHHHHHHHHHHHHHHHHHHTTSS--S-----

pLDDT: mean 84.98, std 14.4, range [46.06, 97.44]